Protein AF-A0A1Q7UWN0-F1 (afdb_monomer)

Mean predicted aligned error: 12.67 Å

Nearest PDB structures (foldseek):
  5kwk-assembly1_A  TM=7.885E-01  e=1.019E+00  Arabidopsis thaliana
  5kor-assembly1_B  TM=7.873E-01  e=1.850E+00  Arabidopsis thaliana
  5kor-assembly1_A  TM=8.023E-01  e=2.411E+00  Arabidopsis thaliana
  5kop-assembly1_A  TM=7.997E-01  e=4.998E+00  Arabidopsis thaliana
  4r9g-assembly1_A  TM=5.642E-01  e=7.947E+00  Caldanaerobius polysaccharolyticus

Radius of gyration: 19.84 Å; Cα contacts (8 Å, |Δi|>4): 117; chains: 1; bounding box: 50×71×36 Å

Sequence (140 aa):
MTAFYTPLIGRFGNQCFQYAEARGLAESTNTPICTPPWVGEEIFDLPSVERSSDDMITVGGYGQNQDALRYTRAQVKQWFRFKPAIEKALSAIPLDPILAHRRVLLPDDLCQSVVPRQFIVLMVGSNTERCASVQPCHHR

Secondary structure (DSSP, 8-state):
--EEE----SSHHHHHHHHHHHHHHHHHTT--EE----THHHHB-PPP-----SSEEE--S----GGG--S-HHHHHHH-PBPHHHHHHHHTS---TTTTT------GGGTTS------STTT-----------PPP---

Structure (mmCIF, N/CA/C/O backbone):
data_AF-A0A1Q7UWN0-F1
#
_entry.id   AF-A0A1Q7UWN0-F1
#
loop_
_atom_site.group_PDB
_atom_site.id
_atom_site.type_symbol
_atom_site.label_atom_id
_atom_site.label_alt_id
_atom_site.label_comp_id
_atom_site.label_asym_id
_atom_site.label_entity_id
_atom_site.label_seq_id
_atom_site.pdbx_PDB_ins_code
_atom_site.Cartn_x
_atom_site.Cartn_y
_atom_site.Cartn_z
_atom_site.occupancy
_atom_site.B_iso_or_equiv
_atom_site.auth_seq_id
_atom_site.auth_comp_id
_atom_site.auth_asym_id
_atom_site.auth_atom_id
_atom_site.pdbx_PDB_model_num
ATOM 1 N N . MET A 1 1 ? -15.841 11.426 10.837 1.00 68.19 1 MET A N 1
ATOM 2 C CA . MET A 1 1 ? -15.570 9.972 10.885 1.00 68.19 1 MET A CA 1
ATOM 3 C C . MET A 1 1 ? -14.140 9.822 11.350 1.00 68.19 1 MET A C 1
ATOM 5 O O . MET A 1 1 ? -13.279 10.445 10.745 1.00 68.19 1 MET A O 1
ATOM 9 N N . THR A 1 2 ? -13.893 9.076 12.422 1.00 83.62 2 THR A N 1
ATOM 10 C CA . THR A 1 2 ? -12.530 8.827 12.913 1.00 83.62 2 THR A CA 1
ATOM 11 C C . THR A 1 2 ? -11.774 7.970 11.901 1.00 83.62 2 THR A C 1
ATOM 13 O O . THR A 1 2 ? -12.352 7.039 11.343 1.00 83.62 2 THR A O 1
ATOM 16 N N . ALA A 1 3 ? -10.506 8.283 11.652 1.00 85.56 3 ALA A N 1
ATOM 17 C CA . ALA A 1 3 ? -9.631 7.505 10.778 1.00 85.56 3 ALA A CA 1
ATOM 18 C C . ALA A 1 3 ? -8.441 6.948 11.572 1.00 85.56 3 ALA A C 1
ATOM 20 O O . ALA A 1 3 ? -8.008 7.533 12.568 1.00 85.56 3 ALA A O 1
ATOM 21 N N . PHE A 1 4 ? -7.869 5.832 11.122 1.00 87.12 4 PHE A N 1
ATOM 22 C CA . PHE A 1 4 ? -6.568 5.399 11.627 1.00 87.12 4 PHE A CA 1
ATOM 23 C C . PHE A 1 4 ? -5.461 6.172 10.937 1.00 87.12 4 PHE A C 1
ATOM 25 O O . PHE A 1 4 ? -5.390 6.193 9.715 1.00 87.12 4 PHE A O 1
ATOM 32 N N . TYR A 1 5 ? -4.557 6.750 11.714 1.00 90.00 5 TYR A N 1
ATOM 33 C CA . TYR A 1 5 ? -3.315 7.309 11.209 1.00 90.00 5 TYR A CA 1
ATOM 34 C C . TYR A 1 5 ? -2.176 6.340 11.475 1.00 90.00 5 TYR A C 1
ATOM 36 O O . TYR A 1 5 ? -1.985 5.921 12.615 1.00 90.00 5 TYR A O 1
ATOM 44 N N . THR A 1 6 ? -1.380 6.001 10.464 1.00 89.12 6 THR A N 1
ATOM 45 C CA . THR A 1 6 ? -0.137 5.258 10.701 1.00 89.12 6 THR A CA 1
ATOM 46 C C . THR A 1 6 ? 1.074 6.049 10.207 1.00 89.12 6 THR A C 1
ATOM 48 O O . THR A 1 6 ? 1.186 6.330 9.011 1.00 89.12 6 THR A O 1
ATOM 51 N N . PRO A 1 7 ? 1.987 6.464 11.105 1.00 88.62 7 PRO A N 1
ATOM 52 C CA . PRO A 1 7 ? 3.252 7.039 10.685 1.00 88.62 7 PRO A CA 1
ATOM 53 C C . PRO A 1 7 ? 4.122 5.922 10.099 1.00 88.62 7 PRO A C 1
ATOM 55 O O . PRO A 1 7 ? 4.575 5.028 10.814 1.00 88.62 7 PRO A O 1
ATOM 58 N N . LEU A 1 8 ? 4.356 5.979 8.787 1.00 91.12 8 LEU A N 1
ATOM 59 C CA . LEU A 1 8 ? 5.175 5.005 8.069 1.00 91.12 8 LEU A CA 1
ATOM 60 C C . LEU A 1 8 ? 6.663 5.354 8.228 1.00 91.12 8 LEU A C 1
ATOM 62 O O . LEU A 1 8 ? 7.210 6.180 7.500 1.00 91.12 8 LEU A O 1
ATOM 66 N N . ILE A 1 9 ? 7.318 4.747 9.216 1.00 91.12 9 ILE A N 1
ATOM 6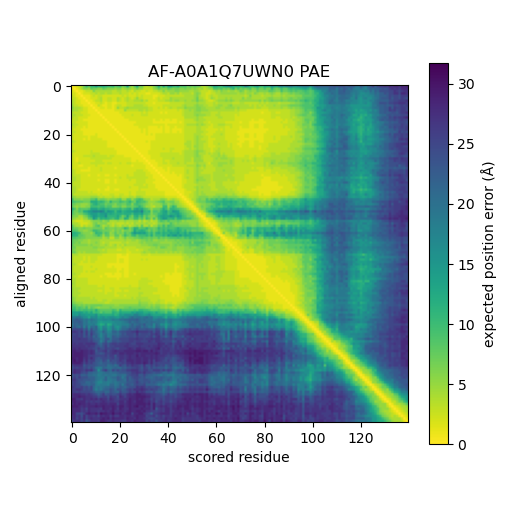7 C CA . ILE A 1 9 ? 8.692 5.058 9.631 1.00 91.12 9 ILE A CA 1
ATOM 68 C C . ILE A 1 9 ? 9.662 3.996 9.096 1.00 91.12 9 ILE A C 1
ATOM 70 O O . ILE A 1 9 ? 9.342 2.814 8.986 1.00 91.12 9 ILE A O 1
ATOM 74 N N . GLY A 1 10 ? 10.899 4.398 8.804 1.00 90.00 10 GLY A N 1
ATOM 75 C CA . GLY A 1 10 ? 11.973 3.490 8.399 1.00 90.00 10 GLY A CA 1
ATOM 76 C C . GLY A 1 10 ? 12.050 3.282 6.886 1.00 90.00 10 GLY A C 1
ATOM 77 O O . GLY A 1 10 ? 11.577 4.103 6.105 1.00 90.00 10 GLY A O 1
ATOM 78 N N . ARG A 1 11 ? 12.715 2.200 6.464 1.00 92.12 11 ARG A N 1
ATOM 79 C CA . ARG A 1 11 ? 12.938 1.879 5.040 1.00 92.12 11 ARG A CA 1
ATOM 80 C C . ARG A 1 11 ? 11.686 1.277 4.396 1.00 92.12 11 ARG A C 1
ATOM 82 O O . ARG A 1 11 ? 10.813 0.775 5.094 1.00 92.12 11 ARG A O 1
ATOM 89 N N . PHE A 1 12 ? 11.654 1.239 3.064 1.00 92.25 12 PHE A N 1
ATOM 90 C CA . PHE A 1 12 ? 10.492 0.809 2.275 1.00 92.25 12 PHE A CA 1
ATOM 91 C C . PHE A 1 12 ? 9.859 -0.520 2.721 1.00 92.25 12 PHE A C 1
ATOM 93 O O . PHE A 1 12 ? 8.646 -0.586 2.894 1.00 92.25 12 PHE A O 1
ATOM 100 N N . GLY A 1 13 ? 10.661 -1.559 2.983 1.00 90.81 13 GLY A N 1
ATOM 101 C CA . GLY A 1 13 ? 10.129 -2.837 3.473 1.00 90.81 13 GLY A CA 1
ATOM 102 C C . GLY A 1 13 ? 9.370 -2.697 4.798 1.00 90.81 13 GLY A C 1
ATOM 103 O O . GLY A 1 13 ? 8.299 -3.271 4.956 1.00 90.81 13 GLY A O 1
ATOM 104 N N . ASN A 1 14 ? 9.871 -1.865 5.717 1.00 91.06 14 ASN A N 1
ATOM 105 C CA . ASN A 1 14 ? 9.193 -1.591 6.981 1.00 91.06 14 ASN A CA 1
ATOM 106 C C . ASN A 1 14 ? 7.896 -0.799 6.783 1.00 91.06 14 ASN A C 1
ATOM 108 O O . ASN A 1 14 ? 6.879 -1.120 7.388 1.00 91.06 14 ASN A O 1
ATOM 112 N N . GLN A 1 15 ? 7.923 0.194 5.893 1.00 92.44 15 GLN A N 1
ATOM 113 C CA . GLN A 1 15 ? 6.735 0.973 5.541 1.00 92.44 15 GLN A CA 1
ATOM 114 C C . GLN A 1 15 ? 5.634 0.073 4.956 1.00 92.44 15 GLN A C 1
ATOM 116 O O . GLN A 1 15 ? 4.472 0.228 5.314 1.00 92.44 15 GLN A O 1
ATOM 121 N N . CYS A 1 16 ? 5.991 -0.919 4.129 1.00 94.00 16 CYS A N 1
ATOM 122 C CA . CYS A 1 16 ? 5.031 -1.891 3.597 1.00 94.00 16 CYS A CA 1
ATOM 123 C C . CYS A 1 16 ? 4.366 -2.717 4.707 1.00 94.00 16 CYS A C 1
ATOM 125 O O . CYS A 1 16 ? 3.149 -2.887 4.687 1.00 94.00 16 CYS A O 1
ATOM 127 N N . PHE A 1 17 ? 5.139 -3.205 5.685 1.00 92.12 17 PHE A N 1
ATOM 128 C CA . PHE A 1 17 ? 4.584 -3.958 6.817 1.00 92.12 17 PHE A CA 1
ATOM 129 C C . PHE A 1 17 ? 3.659 -3.101 7.683 1.00 92.12 17 PHE A C 1
ATOM 131 O O . PHE A 1 17 ? 2.563 -3.541 8.026 1.00 92.12 17 PHE A O 1
ATOM 138 N N . GLN A 1 18 ? 4.067 -1.868 7.988 1.00 91.81 18 GLN A N 1
ATOM 139 C CA . GLN A 1 18 ? 3.255 -0.927 8.763 1.00 91.81 18 GLN A CA 1
ATOM 140 C C . GLN A 1 18 ? 1.947 -0.578 8.047 1.00 91.81 18 GLN A C 1
ATOM 142 O O . GLN A 1 18 ? 0.883 -0.610 8.664 1.00 91.81 18 GLN A O 1
ATOM 147 N N . TYR A 1 19 ? 2.006 -0.326 6.736 1.00 93.69 19 TYR A N 1
ATOM 148 C CA . TYR A 1 19 ? 0.817 -0.085 5.924 1.00 93.69 19 TYR A CA 1
ATOM 149 C C . TYR A 1 19 ? -0.127 -1.295 5.917 1.00 93.69 19 TYR A C 1
ATOM 151 O O . TYR A 1 19 ? -1.328 -1.132 6.118 1.00 93.69 19 TYR A O 1
ATOM 159 N N . ALA A 1 20 ? 0.4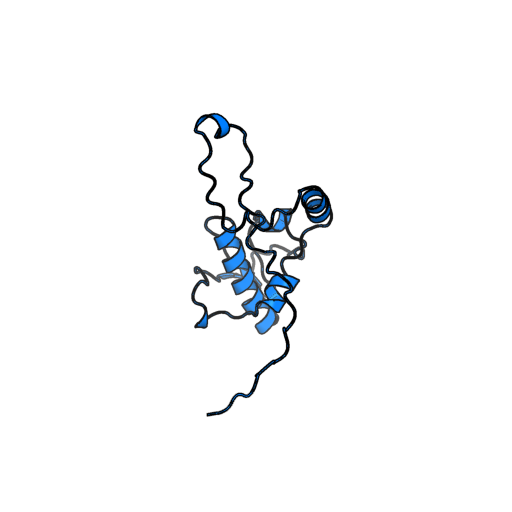02 -2.507 5.715 1.00 94.44 20 ALA A N 1
ATOM 160 C CA . ALA A 1 20 ? -0.396 -3.733 5.695 1.00 94.44 20 ALA A CA 1
ATOM 161 C C . ALA A 1 20 ? -1.111 -3.981 7.031 1.00 94.44 20 ALA A C 1
ATOM 163 O O . ALA A 1 20 ? -2.297 -4.304 7.045 1.00 94.44 20 ALA A O 1
ATOM 164 N N . GLU A 1 21 ? -0.413 -3.779 8.149 1.00 93.31 21 GLU A N 1
ATOM 165 C CA . GLU A 1 21 ? -0.980 -3.946 9.490 1.00 93.31 21 GLU A CA 1
ATOM 166 C C . GLU A 1 21 ? -2.084 -2.924 9.770 1.00 93.31 21 GLU A C 1
ATOM 168 O O . GLU A 1 21 ? -3.195 -3.287 10.165 1.00 93.31 21 GLU A O 1
ATOM 173 N N . ALA A 1 22 ? -1.816 -1.646 9.494 1.00 92.31 22 ALA A N 1
ATOM 174 C CA . ALA A 1 22 ? -2.809 -0.594 9.655 1.00 92.31 22 ALA A CA 1
ATOM 175 C C . ALA A 1 22 ? -4.025 -0.816 8.741 1.00 92.31 22 ALA A C 1
ATOM 177 O O . ALA A 1 22 ? -5.157 -0.566 9.155 1.00 92.31 22 ALA A O 1
ATOM 178 N N . ARG A 1 23 ? -3.818 -1.336 7.524 1.00 93.81 23 ARG A N 1
ATOM 179 C CA . ARG A 1 23 ? -4.908 -1.646 6.597 1.00 93.81 23 ARG A CA 1
ATOM 180 C C . ARG A 1 23 ? -5.737 -2.848 7.041 1.00 93.81 23 ARG A C 1
ATOM 182 O O . ARG A 1 23 ? -6.959 -2.784 6.962 1.00 93.81 23 ARG A O 1
ATOM 189 N N . GLY A 1 24 ? -5.110 -3.900 7.566 1.00 93.81 24 GLY A N 1
ATOM 190 C CA . GLY A 1 24 ? -5.832 -5.024 8.169 1.00 93.81 24 GLY A CA 1
ATOM 191 C C . GLY A 1 24 ? -6.704 -4.579 9.348 1.00 93.81 24 GLY A C 1
ATOM 192 O O . GLY A 1 24 ? -7.866 -4.974 9.462 1.00 93.81 24 GLY A O 1
ATOM 193 N N . LEU A 1 25 ? -6.188 -3.677 10.189 1.00 92.00 25 LEU A N 1
ATOM 194 C CA . LEU A 1 25 ? -6.969 -3.085 11.276 1.00 92.00 25 LEU A CA 1
ATOM 195 C C . LEU A 1 25 ? -8.140 -2.233 10.757 1.00 92.00 25 LEU A C 1
ATOM 197 O O . LEU A 1 25 ? -9.266 -2.381 11.228 1.00 92.00 25 LEU A O 1
ATOM 201 N N . ALA A 1 26 ? -7.885 -1.377 9.771 1.00 92.19 26 ALA A N 1
ATOM 202 C CA . ALA A 1 26 ? -8.895 -0.545 9.125 1.00 92.19 26 ALA A CA 1
ATOM 203 C C . ALA A 1 26 ? -10.044 -1.377 8.530 1.00 92.19 26 ALA A C 1
ATOM 205 O O . ALA A 1 26 ? -11.211 -1.110 8.809 1.00 92.19 26 ALA A O 1
ATOM 206 N N . GLU A 1 27 ? -9.727 -2.440 7.785 1.00 93.69 27 GLU A N 1
ATOM 207 C CA . GLU A 1 27 ? -10.734 -3.325 7.185 1.00 93.69 27 GLU A CA 1
ATOM 208 C C . GLU A 1 27 ? -11.539 -4.097 8.243 1.00 93.69 27 GLU A C 1
ATOM 210 O O . GLU A 1 27 ? -12.761 -4.178 8.138 1.00 93.69 27 GLU A O 1
ATOM 215 N N . SER A 1 28 ? -10.894 -4.605 9.301 1.00 93.81 28 SER A N 1
ATOM 216 C CA . SER A 1 28 ? -11.589 -5.361 10.364 1.00 93.81 28 SER A CA 1
ATOM 217 C C . SER A 1 28 ? -12.542 -4.520 11.221 1.00 93.81 28 SER A C 1
ATOM 219 O O . SER A 1 28 ? -13.438 -5.064 11.862 1.00 93.81 28 SER A O 1
ATOM 221 N N . THR A 1 29 ? -12.370 -3.200 11.222 1.00 92.56 29 THR A N 1
ATOM 222 C CA . THR A 1 29 ? -13.194 -2.248 11.986 1.00 92.56 29 THR A CA 1
ATOM 223 C C . THR A 1 29 ? -14.015 -1.322 11.088 1.00 92.56 29 THR A C 1
ATOM 225 O O . THR A 1 29 ? -14.640 -0.387 11.586 1.00 92.56 29 THR A O 1
ATOM 228 N N . ASN A 1 30 ? -14.011 -1.557 9.769 1.00 91.94 30 ASN A N 1
ATOM 229 C CA . ASN A 1 30 ? -14.661 -0.714 8.763 1.00 91.94 30 ASN A CA 1
ATOM 230 C C . ASN A 1 30 ? -14.351 0.791 8.931 1.00 91.94 30 ASN A C 1
ATOM 232 O O . ASN A 1 30 ? -15.224 1.650 8.808 1.00 91.94 30 ASN A O 1
ATOM 236 N N . THR A 1 31 ? -13.101 1.103 9.266 1.00 90.19 31 THR A N 1
ATOM 237 C CA . THR A 1 31 ? -12.615 2.460 9.541 1.00 90.19 31 THR A CA 1
ATOM 238 C C . THR A 1 31 ? -11.599 2.842 8.466 1.00 90.19 31 THR A C 1
ATOM 240 O O . THR A 1 31 ? -10.746 2.020 8.141 1.00 90.19 31 THR A O 1
ATOM 243 N N . PRO A 1 32 ? -11.633 4.055 7.890 1.00 90.38 32 PRO A N 1
ATOM 244 C CA . PRO A 1 32 ? -10.647 4.456 6.890 1.00 90.38 32 PRO A CA 1
ATOM 245 C C . PRO A 1 32 ? -9.236 4.548 7.493 1.00 90.38 32 PRO A C 1
ATOM 247 O O . PRO A 1 32 ? -9.050 4.963 8.637 1.00 90.38 32 PRO A O 1
ATOM 250 N N . ILE A 1 33 ? -8.229 4.187 6.697 1.00 91.06 33 ILE A N 1
ATOM 251 C CA . ILE A 1 33 ? -6.810 4.387 7.015 1.00 91.06 33 ILE A CA 1
ATOM 252 C C . ILE A 1 33 ? -6.301 5.635 6.306 1.00 91.06 33 ILE A C 1
ATOM 254 O O . ILE A 1 33 ? -6.546 5.795 5.119 1.00 91.06 33 ILE A O 1
ATOM 258 N N . CYS A 1 34 ? -5.525 6.454 7.004 1.00 91.44 34 CYS A N 1
ATOM 259 C CA . CYS A 1 34 ? -4.775 7.582 6.485 1.00 91.44 34 CYS A CA 1
ATOM 260 C C . CYS A 1 34 ? -3.281 7.415 6.776 1.00 91.44 34 CYS A C 1
ATOM 262 O O . CYS A 1 34 ? -2.866 7.041 7.875 1.00 91.44 34 CYS A O 1
ATOM 264 N N . THR A 1 35 ? -2.457 7.737 5.783 1.00 91.69 35 THR A N 1
ATOM 265 C CA . THR A 1 35 ? -0.997 7.688 5.877 1.00 91.69 35 THR A CA 1
ATOM 266 C C . THR A 1 35 ? -0.385 9.001 5.401 1.00 91.69 35 THR A C 1
ATOM 268 O O . THR A 1 35 ? -0.960 9.670 4.528 1.00 91.69 35 THR A O 1
ATOM 271 N N . PRO A 1 36 ? 0.786 9.396 5.933 1.00 91.00 36 PRO A N 1
ATOM 272 C CA . PRO A 1 36 ? 1.576 10.430 5.280 1.00 91.00 36 PRO A CA 1
ATOM 273 C C . PRO A 1 36 ? 1.970 9.962 3.865 1.00 91.00 36 PRO A C 1
ATOM 275 O O . PRO A 1 36 ? 1.970 8.752 3.608 1.00 91.00 36 PRO A O 1
ATOM 278 N N . PRO A 1 37 ? 2.318 10.887 2.951 1.00 92.44 37 PRO A N 1
ATOM 279 C CA . PRO A 1 37 ? 2.892 10.518 1.662 1.00 92.44 37 PRO A CA 1
ATOM 280 C C . PRO A 1 37 ? 4.086 9.579 1.847 1.00 92.44 37 PRO A C 1
ATOM 282 O O . PRO A 1 37 ? 4.964 9.827 2.678 1.00 92.44 37 PRO A O 1
ATOM 285 N N . TRP A 1 38 ? 4.118 8.494 1.081 1.00 93.94 38 TRP A N 1
ATOM 286 C CA . TRP A 1 38 ? 5.170 7.487 1.160 1.00 93.94 38 TRP A CA 1
ATOM 287 C C . TRP A 1 38 ? 5.388 6.824 -0.198 1.00 93.94 38 TRP A C 1
ATOM 289 O O . TRP A 1 38 ? 4.521 6.845 -1.068 1.00 93.94 38 TRP A O 1
ATOM 299 N N . VAL A 1 39 ? 6.548 6.192 -0.372 1.00 93.81 39 VAL A N 1
ATOM 300 C CA . VAL A 1 39 ? 6.989 5.656 -1.673 1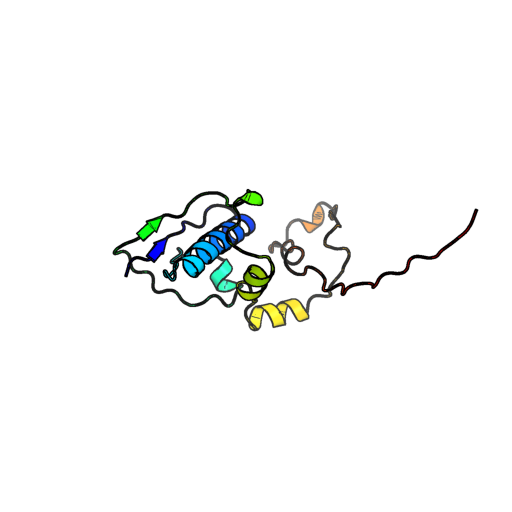.00 93.81 39 VAL A CA 1
ATOM 301 C C . VAL A 1 39 ? 6.049 4.583 -2.245 1.00 93.81 39 VAL A C 1
ATOM 303 O O . VAL A 1 39 ? 5.965 4.405 -3.458 1.00 93.81 39 VAL A O 1
ATOM 306 N N . GLY A 1 40 ? 5.294 3.882 -1.393 1.00 95.19 40 GLY A N 1
ATOM 307 C CA . GLY A 1 40 ? 4.308 2.899 -1.836 1.00 95.19 40 GLY A CA 1
ATOM 308 C C . GLY A 1 40 ? 3.201 3.502 -2.703 1.00 95.19 40 GLY A C 1
ATOM 309 O O . GLY A 1 40 ? 2.724 2.818 -3.602 1.00 95.19 40 GLY A O 1
ATOM 310 N N . GLU A 1 41 ? 2.849 4.778 -2.506 1.00 95.44 41 GLU A N 1
ATOM 311 C CA . GLU A 1 41 ? 1.845 5.480 -3.323 1.00 95.44 41 GLU A CA 1
ATOM 312 C C . GLU A 1 41 ? 2.301 5.683 -4.770 1.00 95.44 41 GLU A C 1
ATOM 314 O O . GLU A 1 41 ? 1.466 5.811 -5.661 1.00 95.44 41 GLU A O 1
ATOM 319 N N . GLU A 1 42 ? 3.606 5.708 -5.039 1.00 94.94 42 GLU A N 1
ATOM 320 C CA . GLU A 1 42 ? 4.151 5.841 -6.394 1.00 94.94 42 GLU A CA 1
ATOM 321 C C . GLU A 1 42 ? 4.232 4.488 -7.110 1.00 94.94 42 GLU A C 1
ATOM 323 O O . GLU A 1 42 ? 4.064 4.418 -8.328 1.00 94.94 42 GLU A O 1
ATOM 328 N N . ILE A 1 43 ? 4.449 3.416 -6.346 1.00 96.81 43 ILE A N 1
ATO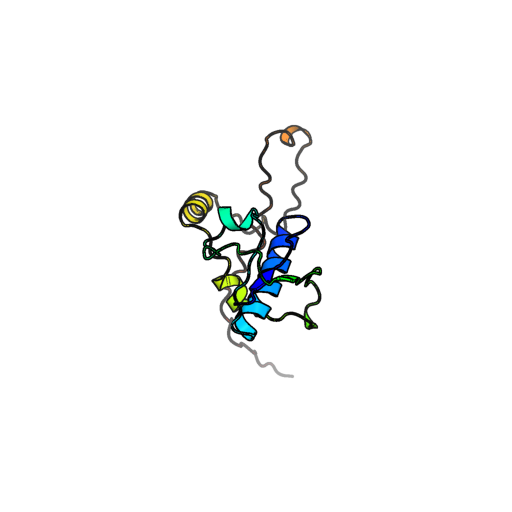M 329 C CA . ILE A 1 43 ? 4.713 2.062 -6.847 1.00 96.81 43 ILE A CA 1
ATOM 330 C C . ILE A 1 43 ? 3.417 1.265 -7.031 1.00 96.81 43 ILE A C 1
ATOM 332 O O . ILE A 1 43 ? 3.234 0.585 -8.047 1.00 96.81 43 ILE A O 1
ATOM 336 N N . PHE A 1 44 ? 2.533 1.326 -6.037 1.00 97.44 44 PHE A N 1
ATOM 337 C CA . PHE A 1 44 ? 1.344 0.491 -5.946 1.00 97.44 44 PHE A CA 1
ATOM 338 C C . PHE A 1 44 ? 0.073 1.270 -6.286 1.00 97.44 44 PHE A C 1
ATOM 340 O O . PHE A 1 44 ? -0.019 2.482 -6.089 1.00 97.44 44 PHE A O 1
ATOM 347 N N . ASP A 1 45 ? -0.921 0.553 -6.792 1.00 96.31 45 ASP A N 1
ATOM 348 C CA . ASP A 1 45 ? -2.270 1.042 -7.051 1.00 96.31 45 ASP A CA 1
ATOM 349 C C . ASP A 1 45 ? -3.081 1.063 -5.746 1.00 96.31 45 ASP A C 1
ATOM 351 O O . ASP A 1 45 ? -3.974 0.251 -5.504 1.00 96.31 45 ASP A O 1
ATOM 355 N N . LEU A 1 46 ? -2.672 1.950 -4.837 1.00 94.25 46 LEU A N 1
ATOM 356 C CA . LEU A 1 46 ? -3.330 2.158 -3.550 1.00 94.25 46 LEU A CA 1
ATOM 357 C C . LEU A 1 46 ? -4.507 3.126 -3.723 1.00 94.25 46 LEU A C 1
ATOM 359 O O . LEU A 1 46 ? -4.401 4.083 -4.493 1.00 94.25 46 LEU A O 1
ATOM 363 N N . PRO A 1 47 ? -5.616 2.948 -2.983 1.00 89.56 47 PRO A N 1
ATOM 364 C CA . PRO A 1 47 ? -6.709 3.907 -3.030 1.00 89.56 47 PRO A CA 1
ATOM 365 C C . PRO A 1 47 ? -6.241 5.271 -2.523 1.00 89.56 47 PRO A C 1
ATOM 367 O O . PRO A 1 47 ? -5.523 5.361 -1.524 1.00 89.56 47 PRO A O 1
ATOM 370 N N . SER A 1 48 ? -6.693 6.330 -3.196 1.00 79.75 48 SER A N 1
ATOM 371 C CA . SER A 1 48 ? -6.497 7.698 -2.726 1.00 79.75 48 SER A CA 1
ATOM 372 C C . SER A 1 48 ? -7.222 7.875 -1.398 1.00 79.75 48 SER A C 1
ATOM 374 O O . SER A 1 48 ? -8.420 7.609 -1.308 1.00 79.75 48 SER A O 1
ATOM 376 N N . VAL A 1 49 ? -6.502 8.327 -0.377 1.00 77.25 49 VAL A N 1
ATOM 377 C CA . VAL A 1 49 ? -7.089 8.622 0.929 1.00 77.25 49 VAL A CA 1
ATOM 378 C C . VAL A 1 49 ? -7.108 10.129 1.133 1.00 77.25 49 VAL A C 1
ATOM 380 O O . VAL A 1 49 ? -6.080 10.797 1.000 1.00 77.25 49 VAL A O 1
ATOM 383 N N . GLU A 1 50 ? -8.275 10.663 1.485 1.00 77.19 50 GLU A N 1
ATOM 384 C CA . GLU A 1 50 ? -8.386 12.023 2.000 1.00 77.19 50 GLU A CA 1
ATOM 385 C C . GLU A 1 50 ? -7.687 12.128 3.358 1.00 77.19 50 GLU A C 1
ATOM 387 O O . GLU A 1 50 ? -7.972 11.388 4.300 1.00 77.19 50 GLU A O 1
ATOM 392 N N . ARG A 1 51 ? -6.735 13.055 3.458 1.00 77.38 51 ARG A N 1
ATOM 393 C CA . ARG A 1 51 ? -5.930 13.258 4.662 1.00 77.38 51 ARG A CA 1
ATOM 394 C C . ARG A 1 51 ? -6.598 14.318 5.536 1.00 77.38 51 ARG A C 1
ATOM 396 O O . ARG A 1 51 ? -6.205 15.478 5.490 1.00 77.38 51 ARG A O 1
ATOM 403 N N . SER A 1 52 ? -7.638 13.947 6.283 1.00 72.44 52 SER A N 1
ATOM 404 C CA . SER A 1 52 ? -8.266 14.849 7.263 1.00 72.44 52 SER A CA 1
ATOM 405 C C . SER A 1 52 ? -7.607 14.713 8.638 1.00 72.44 52 SER A C 1
ATOM 407 O O . SER A 1 52 ? -7.418 13.594 9.116 1.00 72.44 52 SER A O 1
ATOM 409 N N . SER A 1 53 ? -7.303 15.836 9.289 1.00 63.88 53 SER A N 1
ATOM 410 C CA . SER A 1 53 ? -6.615 15.903 10.588 1.00 63.88 53 SER A CA 1
ATOM 411 C C . SER A 1 53 ? -7.491 15.626 11.808 1.00 63.88 53 SER A C 1
ATOM 413 O O . SER A 1 53 ? -6.954 15.445 12.898 1.00 63.88 53 SER A O 1
ATOM 415 N N . ASP A 1 54 ? -8.814 15.631 11.655 1.00 66.81 54 ASP A N 1
ATOM 416 C CA . ASP A 1 54 ? -9.657 16.065 12.774 1.00 66.81 54 ASP A CA 1
ATOM 417 C C . ASP A 1 54 ? -10.000 14.990 13.806 1.00 66.81 54 ASP A C 1
ATOM 419 O O . ASP A 1 54 ? -10.458 15.355 14.874 1.00 66.81 54 ASP A O 1
ATOM 423 N N . ASP A 1 55 ? -9.702 13.709 13.573 1.00 71.00 55 ASP A N 1
ATOM 424 C CA . ASP A 1 55 ? -9.811 12.656 14.596 1.00 71.00 55 ASP A CA 1
ATOM 425 C C . ASP A 1 55 ? -9.012 11.415 14.170 1.00 71.00 55 ASP A C 1
ATOM 427 O O . ASP A 1 55 ? -9.494 10.575 13.400 1.00 71.00 55 ASP A O 1
ATOM 431 N N . MET A 1 56 ? -7.773 11.297 14.657 1.00 78.38 56 MET A N 1
ATOM 432 C CA . MET A 1 56 ? -6.839 10.256 14.224 1.00 78.38 56 MET A CA 1
ATOM 433 C C . MET A 1 56 ? -6.393 9.339 15.364 1.00 78.38 56 MET A C 1
ATOM 435 O O . MET A 1 56 ? -5.729 9.768 16.308 1.00 78.38 56 MET A O 1
ATOM 439 N N . ILE A 1 57 ? -6.672 8.041 15.234 1.00 81.00 57 ILE A N 1
ATOM 440 C CA . ILE A 1 57 ? -6.100 7.019 16.120 1.00 81.00 57 ILE A CA 1
ATOM 441 C C . ILE A 1 57 ? -4.749 6.589 15.546 1.00 81.00 57 ILE A C 1
ATOM 443 O O . ILE A 1 57 ? -4.688 6.047 14.443 1.00 81.00 57 ILE A O 1
ATOM 447 N N . THR A 1 58 ? -3.664 6.813 16.290 1.00 82.88 58 THR A N 1
ATOM 448 C CA . THR A 1 58 ? -2.315 6.458 15.829 1.00 82.88 58 THR A CA 1
ATOM 449 C C . THR A 1 58 ? -2.044 4.964 15.996 1.00 82.88 58 THR A C 1
ATOM 451 O O . THR A 1 58 ? -2.058 4.440 17.108 1.00 82.88 58 THR A O 1
ATOM 454 N N . VAL A 1 59 ? -1.739 4.289 14.889 1.00 80.75 59 VAL A N 1
ATOM 455 C CA . VAL A 1 59 ? -1.320 2.884 14.839 1.00 80.75 59 VAL A CA 1
ATOM 456 C C . VAL A 1 59 ? 0.180 2.840 14.559 1.00 80.75 59 VAL A C 1
ATOM 458 O O . VAL A 1 59 ? 0.625 3.186 13.463 1.00 80.75 59 VAL A O 1
ATOM 461 N N . GLY A 1 60 ? 0.967 2.450 15.563 1.00 76.62 60 GLY A N 1
ATOM 462 C CA . GLY A 1 60 ? 2.428 2.367 15.490 1.00 76.62 60 GLY A CA 1
ATOM 463 C C . GLY A 1 60 ? 2.972 0.957 15.727 1.00 76.62 60 GLY A C 1
ATOM 464 O O . GLY A 1 60 ? 2.233 0.025 16.035 1.00 76.62 60 GLY A O 1
ATOM 465 N N . GLY A 1 61 ? 4.294 0.820 15.615 1.00 76.06 61 GLY A N 1
ATOM 466 C CA . GLY A 1 61 ? 5.017 -0.441 15.805 1.00 76.06 61 GLY A CA 1
ATOM 467 C C . GLY A 1 61 ? 5.589 -1.005 14.505 1.00 76.06 61 GLY A C 1
ATOM 468 O O . GLY A 1 61 ? 5.468 -0.412 13.436 1.00 76.06 61 GLY A O 1
ATOM 469 N N . TYR A 1 62 ? 6.276 -2.141 14.608 1.00 68.19 62 TYR A N 1
ATOM 470 C CA . TYR A 1 62 ? 6.919 -2.788 13.459 1.00 68.19 62 TYR A CA 1
ATOM 471 C C . TYR A 1 62 ? 6.021 -3.834 12.786 1.00 68.19 62 TYR A C 1
ATOM 473 O O . TYR A 1 62 ? 6.285 -4.199 11.646 1.00 68.19 62 TYR A O 1
ATOM 481 N N . GLY A 1 63 ? 4.972 -4.322 13.465 1.00 70.44 63 GLY A N 1
ATOM 482 C CA . GLY A 1 63 ? 4.060 -5.332 12.905 1.00 70.44 63 GLY A CA 1
ATOM 483 C C . GLY A 1 63 ? 4.765 -6.621 12.456 1.00 70.44 63 GLY A C 1
ATOM 484 O O . GLY A 1 63 ? 4.260 -7.328 11.595 1.00 70.44 63 GLY A O 1
ATOM 485 N N . GLN A 1 64 ? 5.960 -6.906 12.990 1.00 76.50 64 GLN A N 1
ATOM 486 C CA . GLN A 1 64 ? 6.807 -8.032 12.567 1.00 76.50 64 GLN A CA 1
ATOM 487 C C . GLN A 1 64 ? 6.500 -9.337 13.310 1.00 76.50 64 GLN A C 1
ATOM 489 O O . GLN A 1 64 ? 7.005 -10.390 12.923 1.00 76.50 64 GLN A O 1
ATOM 494 N N . ASN A 1 65 ? 5.700 -9.286 14.379 1.00 84.06 65 ASN A N 1
ATOM 495 C CA . ASN A 1 65 ? 5.286 -10.491 15.083 1.00 84.06 65 ASN A CA 1
ATOM 496 C C . ASN A 1 65 ? 4.212 -11.217 14.260 1.00 84.06 65 ASN A C 1
ATOM 498 O O . ASN A 1 65 ? 3.102 -10.706 14.120 1.00 84.06 65 ASN A O 1
ATOM 502 N N . GLN A 1 66 ? 4.549 -12.401 13.741 1.00 84.25 66 GLN A N 1
ATOM 503 C CA . GLN A 1 66 ? 3.655 -13.201 12.901 1.00 84.25 66 GLN A CA 1
ATOM 504 C C . GLN A 1 66 ? 2.358 -13.592 13.621 1.00 84.25 66 GLN A C 1
ATOM 506 O O . GLN A 1 66 ? 1.302 -13.595 12.993 1.00 84.25 66 GLN A O 1
ATOM 511 N N . ASP A 1 67 ? 2.420 -13.832 14.933 1.00 86.81 67 ASP A N 1
ATOM 512 C CA . ASP A 1 67 ? 1.255 -14.214 15.741 1.00 86.81 67 ASP A CA 1
ATOM 513 C C . ASP A 1 67 ? 0.271 -13.053 15.945 1.00 86.81 67 ASP A C 1
ATOM 515 O O . ASP A 1 67 ? -0.881 -13.260 16.321 1.00 86.81 67 ASP A O 1
ATOM 519 N N . ALA A 1 68 ? 0.720 -11.818 15.706 1.00 84.50 68 ALA A N 1
ATOM 520 C CA . ALA A 1 68 ? -0.074 -10.607 15.875 1.00 84.50 68 ALA A CA 1
ATOM 521 C C . ALA A 1 68 ? -0.606 -10.041 14.548 1.00 84.50 68 ALA A C 1
ATOM 523 O O . ALA A 1 68 ? -1.240 -8.987 14.563 1.00 84.50 68 ALA A O 1
ATOM 524 N N . LEU A 1 69 ? -0.348 -10.705 13.413 1.00 88.81 69 LEU A N 1
ATOM 525 C CA . LEU A 1 69 ? -0.764 -10.212 12.102 1.00 88.81 69 LEU A CA 1
ATOM 526 C C . LEU A 1 69 ? -2.285 -10.206 11.973 1.00 88.81 69 LEU A C 1
ATOM 528 O O . LEU A 1 69 ? -2.951 -11.230 12.126 1.00 88.81 69 LEU A O 1
ATOM 532 N N . ARG A 1 70 ? -2.833 -9.049 11.601 1.00 90.12 70 ARG A N 1
ATOM 533 C CA . ARG A 1 70 ? -4.279 -8.866 11.385 1.00 90.12 70 ARG A CA 1
ATOM 534 C C . ARG A 1 70 ? -4.718 -9.099 9.943 1.00 90.12 70 ARG A C 1
ATOM 536 O O . ARG A 1 70 ? -5.830 -8.746 9.561 1.00 90.12 70 ARG A O 1
ATOM 543 N N . TYR A 1 71 ? -3.836 -9.658 9.123 1.00 93.00 71 TYR A N 1
ATOM 544 C CA . TYR A 1 71 ? -4.044 -9.822 7.693 1.00 93.00 71 TYR A CA 1
ATOM 545 C C . TYR A 1 71 ? -3.448 -11.125 7.175 1.00 93.00 71 TYR A C 1
ATOM 547 O O . TYR A 1 71 ? -2.504 -11.689 7.724 1.00 93.00 71 TYR A O 1
ATOM 555 N N . THR A 1 72 ? -3.991 -11.590 6.057 1.00 94.00 72 THR A N 1
ATOM 556 C CA . THR A 1 72 ? -3.525 -12.779 5.348 1.00 94.00 72 THR A CA 1
ATOM 557 C C . THR A 1 72 ? -2.625 -12.402 4.174 1.00 94.00 72 THR A C 1
ATOM 559 O O . THR A 1 72 ? -2.695 -11.307 3.613 1.00 94.00 72 THR A O 1
ATOM 562 N N . ARG A 1 73 ? -1.814 -13.357 3.708 1.00 92.69 73 ARG A N 1
ATOM 563 C CA . ARG A 1 73 ? -0.990 -13.175 2.503 1.00 92.69 73 ARG A CA 1
ATOM 564 C C . ARG A 1 73 ? -1.821 -12.863 1.250 1.00 92.69 73 ARG A C 1
ATOM 566 O O . ARG A 1 73 ? -1.347 -12.144 0.373 1.00 92.69 73 ARG A O 1
ATOM 573 N N . ALA A 1 74 ? -3.034 -13.408 1.147 1.00 95.31 74 ALA A N 1
ATOM 574 C CA . ALA A 1 74 ? -3.929 -13.147 0.020 1.00 95.31 74 ALA A CA 1
ATOM 575 C C . ALA A 1 74 ? -4.372 -11.676 -0.015 1.00 95.31 74 ALA A C 1
ATOM 577 O O . ALA A 1 74 ? -4.312 -11.053 -1.074 1.00 95.31 74 ALA A O 1
ATOM 578 N N . GLN A 1 75 ? -4.711 -11.105 1.145 1.00 95.62 75 GLN A N 1
ATOM 579 C CA . GLN A 1 75 ? -5.044 -9.683 1.274 1.00 95.62 75 GLN A CA 1
ATOM 580 C C . GLN A 1 75 ? -3.863 -8.789 0.887 1.00 95.62 75 GLN A C 1
ATOM 582 O O . GLN A 1 75 ? -4.017 -7.895 0.065 1.00 95.62 75 GLN A O 1
ATOM 587 N N . VAL A 1 76 ? -2.654 -9.091 1.371 1.00 95.31 76 VAL A N 1
ATOM 588 C CA . VAL A 1 76 ? -1.436 -8.334 1.020 1.00 95.31 76 VAL A CA 1
ATOM 589 C C . VAL A 1 76 ? -1.200 -8.312 -0.492 1.00 95.31 76 VAL A C 1
ATOM 591 O O . VAL A 1 76 ? -0.934 -7.253 -1.056 1.00 95.31 76 VAL A O 1
ATOM 594 N N . LYS A 1 77 ? -1.352 -9.456 -1.174 1.00 94.75 77 LYS A N 1
ATOM 595 C CA . LYS A 1 77 ? -1.251 -9.527 -2.643 1.00 94.75 77 LYS A CA 1
ATOM 596 C C . LYS A 1 77 ? -2.323 -8.690 -3.347 1.00 94.75 77 LYS A C 1
ATOM 598 O O . LYS A 1 77 ? -2.076 -8.165 -4.427 1.00 94.75 77 LYS A O 1
ATOM 603 N N . GLN A 1 78 ? -3.515 -8.591 -2.765 1.00 95.56 78 GLN A N 1
ATOM 604 C CA . GLN A 1 78 ? -4.590 -7.770 -3.309 1.00 95.56 78 GLN A CA 1
ATOM 605 C C . GLN A 1 78 ? -4.328 -6.274 -3.108 1.00 95.56 78 GLN A C 1
ATOM 607 O O . GLN A 1 78 ? -4.613 -5.502 -4.019 1.00 95.56 78 GLN A O 1
ATOM 612 N N . TRP A 1 79 ? -3.796 -5.871 -1.953 1.00 96.06 79 TRP A N 1
ATOM 613 C CA . TRP A 1 79 ? -3.524 -4.469 -1.635 1.00 96.06 79 TRP A CA 1
ATOM 614 C C . TRP A 1 79 ? -2.330 -3.908 -2.406 1.00 96.06 79 TRP A C 1
ATOM 616 O O . TRP A 1 79 ? -2.384 -2.783 -2.888 1.00 96.06 79 TRP A O 1
ATOM 626 N N . PHE A 1 80 ? -1.258 -4.686 -2.549 1.00 96.75 80 PHE A N 1
ATOM 627 C CA . PHE A 1 80 ? -0.028 -4.248 -3.208 1.00 96.75 80 PHE A CA 1
ATOM 628 C C . PHE A 1 80 ? 0.023 -4.674 -4.672 1.00 96.75 80 PHE A C 1
ATOM 630 O O . PHE A 1 80 ? 0.933 -5.384 -5.107 1.00 96.75 80 PHE A O 1
ATOM 637 N N . ARG A 1 81 ? -0.968 -4.230 -5.443 1.00 96.56 81 ARG A N 1
ATOM 638 C CA . ARG A 1 81 ? -0.922 -4.334 -6.904 1.00 96.56 81 ARG A CA 1
ATOM 639 C C . ARG A 1 81 ? -0.041 -3.229 -7.449 1.00 96.56 81 ARG A C 1
ATOM 641 O O . ARG A 1 81 ? -0.141 -2.093 -7.000 1.00 96.56 81 ARG A O 1
ATOM 648 N N . PHE A 1 82 ? 0.847 -3.549 -8.377 1.00 96.62 82 PHE A N 1
ATOM 649 C CA . PHE A 1 82 ? 1.670 -2.531 -9.016 1.00 96.62 82 PHE A CA 1
ATOM 650 C C . PHE A 1 82 ? 0.805 -1.644 -9.909 1.00 96.62 82 PHE A C 1
ATOM 652 O O . PHE A 1 82 ? -0.169 -2.100 -10.504 1.00 96.62 82 PHE A O 1
ATOM 659 N N . LYS A 1 83 ? 1.182 -0.373 -10.045 1.00 97.00 83 LYS A N 1
ATOM 660 C CA . LYS A 1 83 ? 0.572 0.473 -11.073 1.00 97.00 83 LYS A CA 1
ATOM 661 C C . LYS A 1 83 ? 0.904 -0.069 -12.469 1.00 97.00 83 LYS A C 1
ATOM 663 O O . LYS A 1 83 ? 2.037 -0.517 -12.673 1.00 97.00 83 LYS A O 1
ATOM 668 N N . PRO A 1 84 ? 0.021 0.092 -13.474 1.00 96.94 84 PRO A N 1
ATOM 669 C CA . PRO A 1 84 ? 0.261 -0.421 -14.828 1.00 96.94 84 PRO A CA 1
ATOM 670 C C . PRO A 1 84 ? 1.581 0.049 -15.460 1.00 96.94 84 PRO A C 1
ATOM 672 O O . PRO A 1 84 ? 2.246 -0.701 -16.171 1.00 96.94 84 PRO A O 1
ATOM 675 N N . ALA A 1 85 ? 2.001 1.289 -15.182 1.00 96.00 85 ALA A N 1
ATOM 676 C CA . ALA A 1 85 ? 3.277 1.819 -15.665 1.00 96.00 85 ALA A CA 1
ATOM 677 C C . ALA A 1 85 ? 4.487 1.065 -15.081 1.00 96.00 85 ALA A C 1
ATOM 679 O O . ALA A 1 85 ? 5.454 0.800 -15.797 1.00 96.00 85 ALA A O 1
ATOM 680 N N . ILE A 1 86 ? 4.413 0.687 -13.801 1.00 95.88 86 ILE A N 1
ATOM 681 C CA . ILE A 1 86 ? 5.446 -0.092 -13.115 1.00 95.88 86 ILE A CA 1
ATOM 682 C C . ILE A 1 86 ? 5.429 -1.536 -13.614 1.00 95.88 86 ILE A C 1
ATOM 684 O O . ILE A 1 86 ? 6.483 -2.056 -13.962 1.00 95.88 86 ILE A O 1
ATOM 688 N N . GLU A 1 87 ? 4.255 -2.161 -13.742 1.00 94.44 87 GLU A N 1
ATOM 689 C CA . GLU A 1 87 ? 4.127 -3.511 -14.315 1.00 94.44 87 GLU A CA 1
ATOM 690 C C . GLU A 1 87 ? 4.743 -3.594 -15.712 1.00 94.44 87 GLU A C 1
ATOM 692 O O . GLU A 1 87 ? 5.533 -4.496 -15.999 1.00 94.44 87 GLU A O 1
ATOM 697 N N . LYS A 1 88 ? 4.456 -2.605 -16.566 1.00 94.38 88 LYS A N 1
ATOM 698 C CA . LYS A 1 88 ? 5.048 -2.504 -17.901 1.00 94.38 88 LYS A CA 1
ATOM 699 C C . LYS A 1 88 ? 6.573 -2.403 -17.834 1.00 94.38 88 LYS A C 1
ATOM 701 O O . LYS A 1 88 ? 7.254 -3.123 -18.560 1.00 94.38 88 LYS A O 1
ATOM 706 N N . ALA A 1 89 ? 7.114 -1.548 -16.966 1.00 92.31 89 ALA A N 1
ATOM 707 C CA . ALA A 1 89 ? 8.559 -1.407 -16.792 1.00 92.31 89 ALA A CA 1
ATOM 708 C C . ALA A 1 89 ? 9.216 -2.708 -16.292 1.00 92.31 89 ALA A C 1
ATOM 710 O O . ALA A 1 89 ? 10.266 -3.097 -16.799 1.00 92.31 89 ALA A O 1
ATOM 711 N N . LEU A 1 90 ? 8.577 -3.409 -15.352 1.00 88.56 90 LEU A N 1
ATOM 712 C CA . LEU A 1 90 ? 9.046 -4.688 -14.817 1.00 88.56 90 LEU A CA 1
ATOM 713 C C . LEU A 1 90 ? 9.009 -5.806 -15.863 1.00 88.56 90 LEU A C 1
ATOM 715 O O . LEU A 1 90 ? 9.924 -6.620 -15.901 1.00 88.56 90 LEU A O 1
ATOM 719 N N . SER A 1 91 ? 8.005 -5.822 -16.745 1.00 89.81 91 SER A N 1
ATOM 720 C CA . SER A 1 91 ? 7.882 -6.834 -17.806 1.00 89.81 91 SER A CA 1
ATOM 721 C C . SER A 1 91 ? 9.037 -6.818 -18.817 1.00 89.81 91 SER A C 1
ATOM 723 O O . SER A 1 91 ? 9.320 -7.833 -19.449 1.00 89.81 91 SER A O 1
ATOM 725 N N . ALA A 1 92 ? 9.730 -5.682 -18.951 1.00 89.00 92 ALA A N 1
ATOM 726 C CA . ALA A 1 92 ? 10.895 -5.539 -19.820 1.00 89.00 92 ALA A CA 1
ATOM 727 C C . ALA A 1 92 ? 12.193 -6.061 -19.178 1.00 89.00 92 ALA A C 1
ATOM 729 O O . ALA A 1 92 ? 13.207 -6.201 -19.863 1.00 89.00 92 ALA A O 1
ATOM 730 N N . ILE A 1 93 ? 12.186 -6.326 -17.868 1.00 86.69 93 ILE A N 1
ATOM 731 C CA . ILE A 1 93 ? 13.343 -6.836 -17.138 1.00 86.69 93 ILE A CA 1
ATOM 732 C C . ILE A 1 93 ? 13.302 -8.368 -17.204 1.00 86.69 93 ILE A C 1
ATOM 734 O O . ILE A 1 93 ? 12.323 -8.964 -16.753 1.00 86.69 93 ILE A O 1
ATOM 738 N N . PRO A 1 94 ? 14.350 -9.035 -17.724 1.00 84.69 94 PRO A N 1
ATOM 739 C CA . PRO A 1 94 ? 14.424 -10.489 -17.701 1.00 84.69 94 PRO A CA 1
ATOM 740 C C . PRO A 1 94 ? 14.298 -11.003 -16.264 1.00 84.69 94 PRO A C 1
ATOM 742 O O . PRO A 1 94 ? 15.079 -10.623 -15.388 1.00 84.69 94 PRO A O 1
ATOM 745 N N . LEU A 1 95 ? 13.312 -11.866 -16.018 1.00 76.81 95 LEU A N 1
ATOM 746 C CA . LEU A 1 95 ? 13.178 -12.559 -14.742 1.00 76.81 95 LEU A CA 1
ATOM 747 C C . LEU A 1 95 ? 14.288 -13.605 -14.649 1.00 76.81 95 LEU A C 1
ATOM 749 O O . LEU A 1 95 ? 14.192 -14.672 -15.250 1.00 76.81 95 LEU A O 1
ATOM 753 N N . ASP A 1 96 ? 15.346 -13.299 -13.903 1.00 77.62 96 ASP A N 1
ATOM 754 C CA . ASP A 1 96 ? 16.322 -14.302 -13.489 1.00 77.62 96 ASP A CA 1
ATOM 755 C C . ASP A 1 96 ? 15.847 -14.914 -12.155 1.00 77.62 96 ASP A C 1
ATOM 757 O O . ASP A 1 96 ? 15.903 -14.244 -11.115 1.00 77.62 96 ASP A O 1
ATOM 761 N N . PRO A 1 97 ? 15.362 -16.172 -12.154 1.00 61.75 97 PRO A N 1
ATOM 762 C CA . PRO A 1 97 ? 14.838 -16.827 -10.957 1.00 61.75 97 PRO A CA 1
ATOM 763 C C . PRO A 1 97 ? 15.891 -16.997 -9.847 1.00 61.75 97 PRO A C 1
ATOM 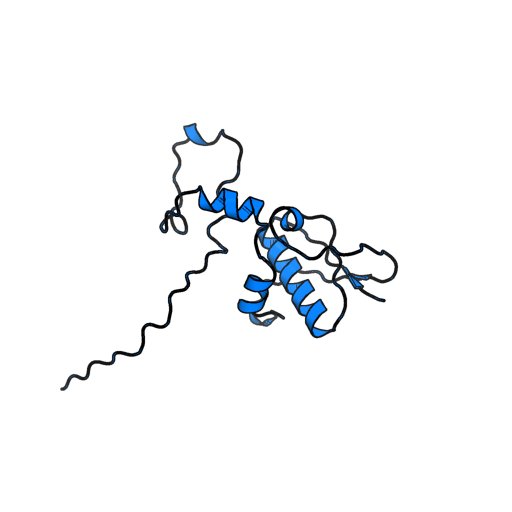765 O O . PRO A 1 97 ? 15.530 -17.248 -8.698 1.00 61.75 97 PRO A O 1
ATOM 768 N N . ILE A 1 98 ? 17.184 -16.835 -10.149 1.00 60.12 98 ILE A N 1
ATOM 769 C CA . ILE A 1 98 ? 18.289 -17.027 -9.199 1.00 60.12 98 ILE A CA 1
ATOM 770 C C . ILE A 1 98 ? 18.595 -15.742 -8.409 1.00 60.12 98 ILE A C 1
ATOM 772 O O . ILE A 1 98 ? 19.224 -15.802 -7.347 1.00 60.12 98 ILE A O 1
ATOM 776 N N . LEU A 1 99 ? 18.115 -14.572 -8.851 1.00 55.12 99 LEU A N 1
ATOM 777 C CA . LEU A 1 99 ? 18.415 -13.289 -8.198 1.00 55.12 99 LEU A CA 1
ATOM 778 C C . LEU A 1 99 ? 17.941 -13.211 -6.743 1.00 55.12 99 LEU A C 1
ATOM 780 O O . LEU A 1 99 ? 18.528 -12.468 -5.961 1.00 55.12 99 LEU A O 1
ATOM 784 N N . ALA A 1 100 ? 16.953 -14.018 -6.347 1.00 53.09 100 ALA A N 1
ATOM 785 C CA . ALA A 1 100 ? 16.496 -14.060 -4.964 1.00 53.09 100 ALA A CA 1
ATOM 786 C C . ALA A 1 100 ? 17.556 -14.549 -3.965 1.00 53.09 100 ALA A C 1
ATOM 788 O O . ALA A 1 100 ? 17.552 -14.153 -2.800 1.00 53.09 100 ALA A O 1
ATOM 789 N N . HIS A 1 101 ? 18.481 -15.387 -4.436 1.00 48.84 101 HIS A N 1
ATOM 790 C CA . HIS A 1 101 ? 19.514 -16.024 -3.620 1.00 48.84 101 HIS A CA 1
ATOM 791 C C . HIS A 1 101 ? 20.935 -15.579 -3.989 1.00 48.84 101 HIS A C 1
ATOM 793 O O . HIS A 1 101 ? 21.894 -15.923 -3.296 1.00 48.84 101 HIS A O 1
ATOM 799 N N . ARG A 1 102 ? 21.099 -14.787 -5.054 1.00 48.16 102 ARG A N 1
ATOM 800 C CA . ARG A 1 102 ? 22.407 -14.301 -5.498 1.00 48.16 102 ARG A CA 1
ATOM 801 C C . ARG A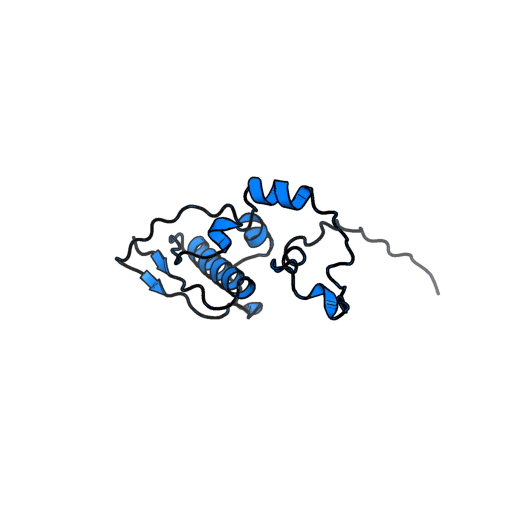 1 102 ? 22.819 -13.078 -4.670 1.00 48.16 102 ARG A C 1
ATOM 803 O O . ARG A 1 102 ? 22.487 -11.945 -5.004 1.00 48.16 102 ARG A O 1
ATOM 810 N N . ARG A 1 103 ? 23.606 -13.286 -3.604 1.00 44.47 103 ARG A N 1
ATOM 811 C CA . ARG A 1 103 ? 24.501 -12.226 -3.101 1.00 44.47 103 ARG A CA 1
ATOM 812 C C . ARG A 1 103 ? 25.508 -11.955 -4.210 1.00 44.47 103 ARG A C 1
ATOM 814 O O . ARG A 1 103 ? 26.466 -12.704 -4.369 1.00 44.47 103 ARG A O 1
ATOM 821 N N . VAL A 1 104 ? 25.251 -10.947 -5.034 1.00 49.38 104 VAL A N 1
ATOM 822 C CA . VAL A 1 104 ? 26.215 -10.541 -6.052 1.00 49.38 104 VAL A CA 1
ATOM 823 C C . VAL A 1 104 ? 27.416 -9.955 -5.310 1.00 49.38 104 VAL A C 1
ATOM 825 O O . VAL A 1 104 ? 27.320 -8.872 -4.740 1.00 49.38 104 VAL A O 1
ATOM 828 N N . LEU A 1 105 ? 28.529 -10.691 -5.276 1.00 47.38 105 LEU A N 1
ATOM 829 C CA . LEU A 1 105 ? 29.843 -10.090 -5.074 1.00 47.38 105 LEU A CA 1
ATOM 830 C C . LEU A 1 105 ? 30.119 -9.305 -6.356 1.00 47.38 105 LEU A C 1
ATOM 832 O O . LEU A 1 105 ? 30.541 -9.876 -7.360 1.00 47.38 105 LEU A O 1
ATOM 836 N N . LEU A 1 106 ? 29.723 -8.034 -6.372 1.00 48.41 106 LEU A N 1
ATOM 837 C CA . LEU A 1 106 ? 30.074 -7.148 -7.474 1.00 48.41 106 LEU A CA 1
ATOM 838 C C . LEU A 1 106 ? 31.577 -6.851 -7.374 1.00 48.41 106 LEU A C 1
ATOM 840 O O . LEU A 1 106 ? 32.052 -6.603 -6.265 1.00 48.41 106 LEU A O 1
ATOM 844 N N . PRO A 1 107 ? 32.316 -6.862 -8.494 1.00 57.72 107 PRO A N 1
ATOM 845 C CA . PRO A 1 107 ? 33.608 -6.190 -8.575 1.00 57.72 107 PRO A CA 1
ATOM 846 C C . PRO A 1 107 ? 33.448 -4.723 -8.140 1.00 57.72 107 PRO A C 1
ATOM 848 O O . PRO A 1 107 ? 32.428 -4.098 -8.461 1.00 57.72 107 PRO A O 1
ATOM 851 N N . ASP A 1 108 ? 34.417 -4.197 -7.382 1.00 57.00 108 ASP A N 1
ATOM 852 C CA . ASP A 1 108 ? 34.368 -2.883 -6.709 1.00 57.00 108 ASP A CA 1
ATOM 853 C C . ASP A 1 108 ? 34.021 -1.708 -7.651 1.00 57.00 108 ASP A C 1
ATOM 855 O O . ASP A 1 108 ? 33.495 -0.670 -7.246 1.00 57.00 108 ASP A O 1
ATOM 859 N N . ASP A 1 109 ? 34.260 -1.898 -8.938 1.00 52.53 109 ASP A N 1
ATOM 860 C CA . ASP A 1 109 ? 34.158 -0.949 -10.034 1.00 52.53 109 ASP A CA 1
ATOM 861 C C . ASP A 1 109 ? 32.721 -0.692 -10.545 1.00 52.53 109 ASP A C 1
ATOM 863 O O . ASP A 1 109 ? 32.492 0.294 -11.246 1.00 52.53 109 ASP A O 1
ATOM 867 N N . LEU A 1 110 ? 31.714 -1.481 -10.140 1.00 51.34 110 LEU A N 1
ATOM 868 C CA . LEU A 1 110 ? 30.306 -1.285 -10.556 1.00 51.34 110 LEU A CA 1
ATOM 869 C C . LEU A 1 110 ? 29.415 -0.570 -9.522 1.00 51.34 110 LEU A C 1
ATOM 871 O O . LEU A 1 110 ? 28.218 -0.385 -9.751 1.00 51.34 110 LEU A O 1
ATOM 875 N N . CYS A 1 111 ? 29.976 -0.123 -8.396 1.00 47.75 111 CYS A N 1
ATOM 876 C CA . CYS A 1 111 ? 29.211 0.447 -7.279 1.00 47.75 111 CYS A CA 1
ATOM 877 C C . CYS A 1 111 ? 28.697 1.891 -7.512 1.00 47.75 111 CYS A C 1
ATOM 879 O O . CYS A 1 111 ? 28.003 2.442 -6.660 1.00 47.75 111 CYS A O 1
ATOM 881 N N . GLN A 1 112 ? 29.010 2.529 -8.650 1.00 43.69 112 GLN A N 1
ATOM 882 C CA . GLN A 1 112 ? 28.777 3.973 -8.839 1.00 43.69 112 GLN A CA 1
ATOM 883 C C . GLN A 1 112 ? 27.551 4.375 -9.680 1.00 43.69 112 GLN A C 1
ATOM 885 O O . GLN A 1 112 ? 27.222 5.560 -9.710 1.00 43.69 112 GLN A O 1
ATOM 890 N N . SER A 1 113 ? 26.821 3.459 -10.333 1.00 42.53 113 SER A N 1
ATOM 891 C CA . SER A 1 113 ? 25.633 3.862 -11.110 1.00 42.53 113 SER A CA 1
ATOM 892 C C . SER A 1 113 ? 24.338 3.737 -10.299 1.00 42.53 113 SER A C 1
ATOM 894 O O . SER A 1 113 ? 23.821 2.647 -10.049 1.00 42.53 113 SER A O 1
ATOM 896 N N . VAL A 1 114 ? 23.828 4.898 -9.908 1.00 49.06 114 VAL A N 1
ATOM 897 C CA . VAL A 1 114 ? 22.596 5.193 -9.171 1.00 49.06 114 VAL A CA 1
ATOM 898 C C . VAL A 1 114 ? 21.358 4.524 -9.790 1.00 49.06 114 VAL A C 1
ATOM 900 O O . VAL A 1 114 ? 20.832 5.063 -10.749 1.00 49.06 114 VAL A O 1
ATOM 903 N N . VAL A 1 115 ? 20.894 3.386 -9.243 1.00 42.97 115 VAL A N 1
ATOM 904 C CA . VAL A 1 115 ? 19.488 3.057 -8.866 1.00 42.97 115 VAL A CA 1
ATOM 905 C C . VAL A 1 115 ? 19.523 1.779 -7.993 1.00 42.97 115 VAL A C 1
ATOM 907 O O . VAL A 1 115 ? 20.140 0.795 -8.412 1.00 42.97 115 VAL A O 1
ATOM 910 N N . PRO A 1 116 ? 18.858 1.692 -6.821 1.00 43.12 116 PRO A N 1
ATOM 911 C CA . PRO A 1 116 ? 18.848 0.460 -6.029 1.00 43.12 116 PRO A CA 1
ATOM 912 C C . PRO A 1 116 ? 17.996 -0.627 -6.716 1.00 43.12 116 PRO A C 1
ATOM 914 O O . PRO A 1 116 ? 16.781 -0.685 -6.554 1.00 43.12 116 PRO A O 1
ATOM 917 N N . ARG A 1 117 ? 18.633 -1.527 -7.476 1.00 46.78 117 ARG A N 1
ATOM 918 C CA . ARG A 1 117 ? 17.996 -2.659 -8.189 1.00 46.78 117 ARG A CA 1
ATOM 919 C C . ARG A 1 117 ? 17.577 -3.847 -7.295 1.00 46.78 117 ARG A C 1
ATOM 921 O O . ARG A 1 117 ? 17.204 -4.894 -7.810 1.00 46.78 117 ARG A O 1
ATOM 928 N N . GLN A 1 118 ? 17.610 -3.726 -5.966 1.00 42.59 118 GLN A N 1
ATOM 929 C CA . GLN A 1 118 ? 17.409 -4.863 -5.045 1.00 42.59 118 GLN A CA 1
ATOM 930 C C . GLN A 1 118 ? 15.943 -5.254 -4.750 1.00 42.59 118 GLN A C 1
ATOM 932 O O . GLN A 1 118 ? 15.719 -6.181 -3.976 1.00 42.59 118 GLN A O 1
ATOM 937 N N . PHE A 1 119 ? 14.928 -4.607 -5.333 1.00 45.72 119 PHE A N 1
ATOM 938 C CA . PHE A 1 119 ? 13.564 -4.680 -4.774 1.00 45.72 119 PHE A CA 1
ATOM 939 C C . PHE A 1 119 ? 12.537 -5.609 -5.446 1.00 45.72 119 PHE A C 1
ATOM 941 O O . PHE A 1 119 ? 11.425 -5.724 -4.940 1.00 45.72 119 PHE A O 1
ATOM 948 N N 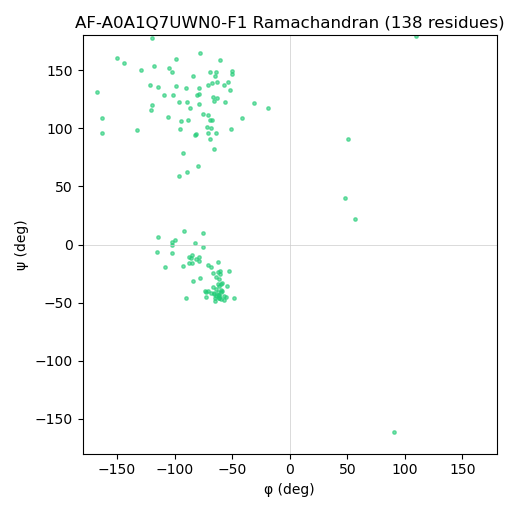. ILE A 1 120 ? 12.869 -6.334 -6.519 1.00 47.78 120 ILE A N 1
ATOM 949 C CA . ILE A 1 120 ? 11.861 -7.139 -7.253 1.00 47.78 120 ILE A CA 1
ATOM 950 C C . ILE A 1 120 ? 11.634 -8.540 -6.638 1.00 47.78 120 ILE A C 1
ATOM 952 O O . ILE A 1 120 ? 10.618 -9.184 -6.880 1.00 47.78 120 ILE A O 1
ATOM 956 N N . VAL A 1 121 ? 12.528 -9.008 -5.768 1.00 44.56 121 VAL A N 1
ATOM 957 C CA . VAL A 1 121 ? 12.545 -10.411 -5.318 1.00 44.56 121 VAL A CA 1
ATOM 958 C C . VAL A 1 121 ? 11.483 -10.769 -4.263 1.00 44.56 121 VAL A C 1
ATOM 960 O O . VAL A 1 121 ? 11.054 -11.917 -4.202 1.00 44.56 121 VAL A O 1
ATOM 963 N N . LEU A 1 122 ? 11.035 -9.836 -3.418 1.00 44.12 122 LEU A N 1
ATOM 964 C CA . LEU A 1 122 ? 10.233 -10.199 -2.234 1.00 44.12 122 LEU A CA 1
ATOM 965 C C . LEU A 1 122 ? 8.719 -10.330 -2.480 1.00 44.12 122 LEU A C 1
ATOM 967 O O . LEU A 1 122 ? 8.015 -10.860 -1.624 1.00 44.12 122 LEU A O 1
ATOM 971 N N . MET A 1 123 ? 8.210 -9.897 -3.638 1.00 42.31 123 MET A N 1
ATOM 972 C CA . MET A 1 123 ? 6.760 -9.873 -3.911 1.00 42.31 123 MET A CA 1
ATOM 973 C C . MET A 1 123 ? 6.306 -10.934 -4.923 1.00 42.31 123 MET A C 1
ATOM 975 O O . MET A 1 123 ? 5.139 -11.332 -4.914 1.00 42.31 123 MET A O 1
ATOM 979 N N . VAL A 1 124 ? 7.218 -11.476 -5.737 1.00 43.84 124 VAL A N 1
ATOM 980 C CA . VAL A 1 124 ? 6.917 -12.548 -6.700 1.00 43.84 124 VAL A CA 1
ATOM 981 C C . VAL A 1 124 ? 7.108 -13.907 -6.028 1.00 43.84 124 VAL A C 1
ATOM 983 O O . VAL A 1 124 ? 7.962 -14.712 -6.380 1.00 43.84 124 VAL A O 1
ATOM 986 N N . GLY A 1 125 ? 6.304 -14.159 -4.996 1.00 34.75 125 GLY A N 1
ATOM 987 C CA . GLY A 1 125 ? 6.139 -15.504 -4.465 1.00 34.75 125 GLY A CA 1
ATOM 988 C C . GLY A 1 125 ? 5.403 -16.358 -5.490 1.00 34.75 125 GLY A C 1
ATOM 989 O O . GLY A 1 1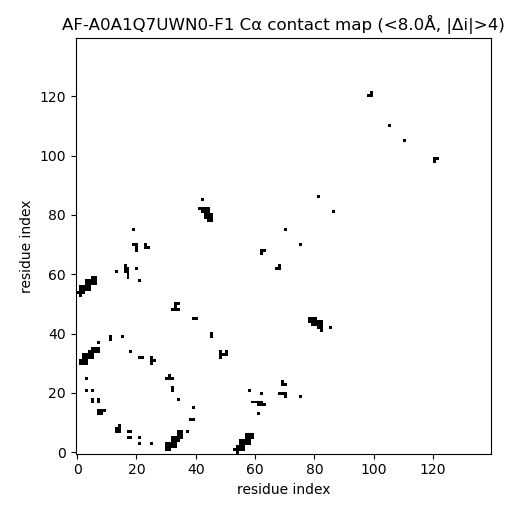25 ? 4.177 -16.253 -5.594 1.00 34.75 125 GLY A O 1
ATOM 990 N N . SER A 1 126 ? 6.188 -17.150 -6.217 1.00 40.91 126 SER A N 1
ATOM 991 C CA . SER A 1 126 ? 5.843 -18.280 -7.077 1.00 40.91 126 SER A CA 1
ATOM 992 C C . SER A 1 126 ? 4.458 -18.871 -6.791 1.00 40.91 126 SER A C 1
ATOM 994 O O . SER A 1 126 ? 4.194 -19.416 -5.719 1.00 40.91 126 SER A O 1
ATOM 996 N N . ASN A 1 127 ? 3.581 -18.795 -7.796 1.00 39.50 127 ASN A N 1
ATOM 997 C CA . ASN A 1 127 ? 2.528 -19.783 -8.000 1.00 39.50 127 ASN A CA 1
ATOM 998 C C . ASN A 1 127 ? 3.217 -21.111 -8.344 1.00 39.50 127 ASN A C 1
ATOM 1000 O O . ASN A 1 127 ? 3.383 -21.444 -9.512 1.00 39.50 127 ASN A O 1
ATOM 1004 N N . THR A 1 128 ? 3.669 -21.853 -7.340 1.00 43.94 128 THR A N 1
ATOM 1005 C CA . THR A 1 128 ? 3.811 -23.301 -7.481 1.00 43.94 128 THR A CA 1
ATOM 1006 C C . THR A 1 128 ? 2.544 -23.913 -6.926 1.00 43.94 128 THR A C 1
ATOM 1008 O O . THR A 1 128 ? 2.313 -24.002 -5.720 1.00 43.94 128 THR A O 1
ATOM 1011 N N . GLU A 1 129 ? 1.670 -24.240 -7.868 1.00 39.28 129 GLU A N 1
ATOM 1012 C CA . GLU A 1 129 ? 0.514 -25.082 -7.663 1.00 39.28 129 GLU A CA 1
ATOM 1013 C C . GLU A 1 129 ? 0.918 -26.377 -6.953 1.00 39.28 129 GLU A C 1
ATOM 1015 O O . GLU A 1 129 ? 2.034 -26.884 -7.076 1.00 39.28 129 GLU A O 1
ATOM 1020 N N . ARG A 1 130 ? -0.037 -26.887 -6.179 1.00 38.66 130 ARG A N 1
ATOM 1021 C CA . ARG A 1 130 ? -0.021 -28.189 -5.523 1.00 38.66 130 ARG A CA 1
ATOM 1022 C C . ARG A 1 130 ? 0.542 -29.267 -6.458 1.00 38.66 130 ARG A C 1
ATOM 1024 O O . ARG A 1 130 ? -0.167 -29.736 -7.342 1.00 38.66 130 ARG A O 1
ATOM 1031 N N . CYS A 1 131 ? 1.749 -29.754 -6.182 1.00 34.38 131 CYS A N 1
ATOM 1032 C CA . CYS A 1 131 ? 2.072 -31.133 -6.522 1.00 34.38 131 CYS A CA 1
ATOM 1033 C C . CYS A 1 131 ? 1.254 -32.021 -5.589 1.00 34.38 131 CYS A C 1
ATOM 1035 O O . CYS A 1 131 ? 1.484 -32.082 -4.380 1.00 34.38 131 CYS A O 1
ATOM 1037 N N . A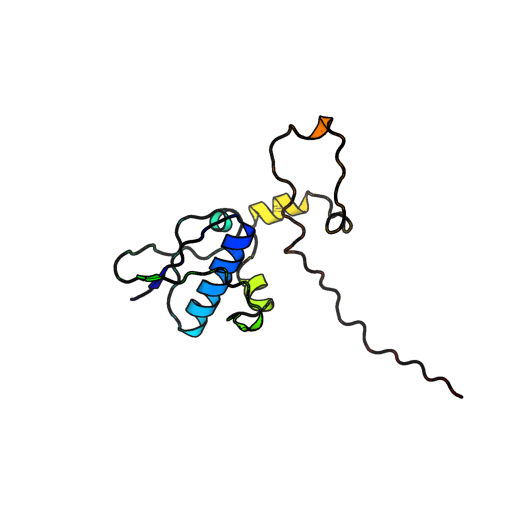LA A 1 132 ? 0.235 -32.633 -6.181 1.00 38.16 132 ALA A N 1
ATOM 1038 C CA . ALA A 1 132 ? -0.545 -33.691 -5.590 1.00 38.16 132 ALA A CA 1
ATOM 1039 C C . ALA A 1 132 ? 0.360 -34.797 -5.027 1.00 38.16 132 ALA A C 1
ATOM 1041 O O . ALA A 1 132 ? 1.425 -35.112 -5.556 1.00 38.16 132 ALA A O 1
ATOM 1042 N N . SER A 1 133 ? -0.129 -35.375 -3.938 1.00 52.28 133 SER A N 1
ATOM 1043 C CA . SER A 1 133 ? 0.267 -36.647 -3.351 1.00 52.28 133 SER A CA 1
ATOM 1044 C C . SER A 1 133 ? 0.755 -37.683 -4.368 1.00 52.28 133 SER A C 1
ATOM 1046 O O . SER A 1 133 ? -0.018 -38.136 -5.212 1.00 52.28 133 SER A O 1
ATOM 1048 N N . VAL A 1 134 ? 1.987 -38.156 -4.189 1.00 40.75 134 VAL A N 1
ATOM 1049 C CA . VAL A 1 134 ? 2.400 -39.491 -4.631 1.00 40.75 134 VAL A CA 1
ATOM 1050 C C . VAL A 1 134 ? 3.136 -40.142 -3.464 1.00 40.75 134 VAL A C 1
ATOM 1052 O O . VAL A 1 134 ? 4.304 -39.860 -3.215 1.00 40.75 134 VAL A O 1
ATOM 1055 N N . GLN A 1 135 ? 2.429 -40.990 -2.715 1.00 47.72 135 GLN A N 1
ATOM 1056 C CA . GLN A 1 135 ? 3.070 -42.061 -1.955 1.00 47.72 135 GLN A CA 1
ATOM 1057 C C . GLN A 1 135 ? 3.386 -43.198 -2.932 1.00 47.72 135 GLN A C 1
ATOM 1059 O O . GLN A 1 135 ? 2.464 -43.664 -3.604 1.00 47.72 135 GLN A O 1
ATOM 1064 N N . PRO A 1 136 ? 4.620 -43.719 -2.972 1.00 49.31 136 PRO A N 1
ATOM 1065 C CA . PRO A 1 136 ? 4.860 -45.073 -3.427 1.00 49.31 136 PRO A CA 1
ATOM 1066 C C . PRO A 1 136 ? 4.949 -46.012 -2.220 1.00 49.31 136 PRO A C 1
ATOM 1068 O O . PRO A 1 136 ? 5.780 -45.848 -1.327 1.00 49.31 136 PRO A O 1
ATOM 1071 N N . CYS A 1 137 ? 4.079 -47.018 -2.220 1.00 43.56 137 CYS A N 1
ATOM 1072 C CA . CYS A 1 137 ? 4.237 -48.243 -1.448 1.00 43.56 137 CYS A CA 1
ATOM 1073 C C . CYS A 1 137 ? 5.561 -48.936 -1.804 1.00 43.56 137 CYS A C 1
ATOM 1075 O O . CYS A 1 137 ? 5.833 -49.085 -2.987 1.00 43.56 137 CYS A O 1
ATOM 1077 N N . HIS A 1 138 ? 6.298 -49.443 -0.810 1.00 47.00 138 HIS A N 1
ATOM 1078 C CA . HIS A 1 138 ? 7.073 -50.698 -0.859 1.00 47.00 138 HIS A CA 1
ATOM 1079 C C . HIS A 1 138 ? 7.392 -51.101 0.595 1.00 47.00 138 HIS A C 1
ATOM 1081 O O . HIS A 1 138 ? 7.994 -50.335 1.334 1.00 47.00 138 HIS A O 1
ATOM 1087 N N . HIS A 1 139 ? 6.773 -52.158 1.129 1.00 45.16 139 HIS A N 1
ATOM 1088 C CA . HIS A 1 139 ? 7.281 -53.538 1.133 1.00 45.16 139 HIS A CA 1
ATOM 1089 C C . HIS A 1 139 ? 8.722 -53.684 1.651 1.00 45.16 139 HIS A C 1
ATOM 1091 O O . HIS A 1 139 ? 9.663 -53.719 0.861 1.00 45.16 139 HIS A O 1
ATOM 1097 N N . ARG A 1 140 ? 8.866 -53.898 2.961 1.00 51.59 140 ARG A N 1
ATOM 1098 C CA . ARG A 1 140 ? 9.250 -55.193 3.553 1.00 51.59 140 ARG A CA 1
ATOM 1099 C C . ARG A 1 140 ? 8.976 -55.198 5.050 1.00 51.59 140 ARG A C 1
ATOM 1101 O O . ARG A 1 140 ? 9.156 -54.130 5.668 1.00 51.59 140 ARG A O 1
#

Solvent-accessible surface area (backbone atoms only — not comparable to full-atom values): 9260 Å² total; per-residue (Å²): 129,67,29,36,31,36,80,71,58,84,56,70,73,48,28,52,39,35,51,49,42,48,44,25,50,17,63,77,65,78,33,54,60,33,66,70,94,54,74,60,67,79,48,25,59,57,83,89,61,82,84,74,82,89,45,65,50,78,52,80,75,66,69,76,54,74,93,71,56,63,60,52,74,69,54,52,58,66,55,62,33,61,27,69,71,51,49,56,58,52,71,75,50,85,86,60,87,59,60,75,76,55,81,74,82,68,65,84,86,68,79,79,74,92,67,90,82,80,72,71,60,83,76,68,74,72,90,73,72,83,80,73,90,78,83,80,89,77,92,131

Foldseek 3Di:
DEAEEEEQDDDPVQSLLSVQQSVLVCVVVVHHYDYDDDPLVVFFPADDDDDDDDHYDYDDDRNPPPVPRSDDPVVSLVRGHTDPVNVVVVVPDDDDVCLLPDPDPDDPVPPPDDDPPNPPNPNPPDPPDDPDDDDDDDDD

pLDDT: mean 75.36, std 20.86, range [34.38, 97.44]